Protein AF-A0A2V8G287-F1 (afdb_monomer_lite)

Foldseek 3Di:
DPPFFDDFLFLAALQCCCVVVVDDPCLQLVCLQPWQGSDGHDLVSVCVPLVPPPVVPPRSVSSVVCVVVVHDGPTDDADDDDPQWRGGSNVCVVVVPDPCVQQNPSNNGSGGHGPDPPDLVVVQVVCVVVVHDNDPVVTRD

Radius of gyration: 16.8 Å; chains: 1; bounding box: 39×26×46 Å

pLDDT: mean 93.54, std 7.14, range [40.41, 97.88]

Secondary structure (DSSP, 8-state):
---PPPPPSS---HHIIIIIT---HHHH-TTTTTSS---PPPHHHHHHHHTTSSTTSHHHHHHHHHHHTT-------SS---TTS---HHHHHHTT--HHHHH-SGGG-SS---S----HHHHHHHHHHTT----GGGT--

Structure (mmCIF, N/CA/C/O backbone):
data_AF-A0A2V8G287-F1
#
_entry.id   AF-A0A2V8G287-F1
#
loop_
_atom_site.group_PDB
_atom_site.id
_atom_site.type_symbol
_atom_site.label_atom_id
_atom_site.label_alt_id
_atom_site.label_comp_id
_atom_site.label_asym_id
_atom_site.label_entity_id
_atom_site.label_seq_id
_atom_site.pdbx_PDB_ins_code
_atom_site.Cartn_x
_atom_site.Cartn_y
_atom_site.Cartn_z
_atom_site.occupancy
_atom_site.B_iso_or_equiv
_atom_site.auth_seq_id
_atom_site.auth_comp_id
_atom_site.auth_asym_id
_atom_site.auth_atom_id
_atom_site.pdbx_PDB_model_num
ATOM 1 N N . MET A 1 1 ? 15.424 -15.704 12.425 1.00 40.41 1 MET A N 1
ATOM 2 C CA . MET A 1 1 ? 15.420 -15.452 10.968 1.00 40.41 1 MET A CA 1
ATOM 3 C C . MET A 1 1 ? 14.137 -14.698 10.671 1.00 40.41 1 MET A C 1
ATOM 5 O O . MET A 1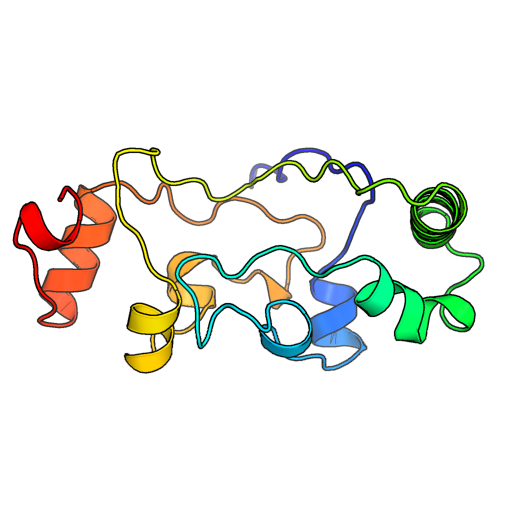 1 ? 13.082 -15.208 11.023 1.00 40.41 1 MET A O 1
ATOM 9 N N . ARG A 1 2 ? 14.206 -13.452 10.185 1.00 50.44 2 ARG A N 1
ATOM 10 C CA . ARG A 1 2 ? 12.993 -12.728 9.772 1.00 50.44 2 ARG A CA 1
ATOM 11 C C . ARG A 1 2 ? 12.416 -13.511 8.599 1.00 50.44 2 ARG A C 1
ATOM 13 O O . ARG A 1 2 ? 13.139 -13.711 7.630 1.00 50.44 2 ARG A O 1
ATOM 20 N N . ALA A 1 3 ? 11.203 -14.037 8.737 1.00 58.41 3 ALA A N 1
ATOM 21 C CA . ALA A 1 3 ? 10.573 -14.773 7.653 1.00 58.41 3 ALA A CA 1
ATOM 22 C C . ALA A 1 3 ? 10.463 -13.826 6.454 1.00 58.41 3 ALA A C 1
ATOM 24 O O . ALA A 1 3 ? 9.808 -12.787 6.543 1.00 58.41 3 ALA A O 1
ATOM 25 N N . GLU A 1 4 ? 11.172 -14.143 5.374 1.00 75.44 4 GLU A N 1
ATOM 26 C CA . GLU A 1 4 ? 10.976 -13.469 4.098 1.00 75.44 4 GLU A CA 1
ATOM 27 C C . GLU A 1 4 ? 9.503 -13.630 3.709 1.00 75.44 4 GLU A C 1
ATOM 29 O O . GLU A 1 4 ? 8.906 -14.688 3.920 1.00 75.44 4 GLU A O 1
ATOM 34 N N . GLY A 1 5 ? 8.896 -12.559 3.195 1.00 87.12 5 GLY A N 1
ATOM 35 C CA . GLY A 1 5 ? 7.512 -12.602 2.734 1.00 87.12 5 GLY A CA 1
ATOM 36 C C . GLY A 1 5 ? 7.279 -13.660 1.650 1.00 87.12 5 GLY A C 1
ATOM 37 O O . GLY A 1 5 ? 8.238 -14.211 1.100 1.00 87.12 5 GLY A O 1
ATOM 38 N N . PRO A 1 6 ? 6.015 -13.938 1.290 1.00 93.19 6 PRO A N 1
ATOM 39 C CA . PRO A 1 6 ? 5.720 -14.902 0.240 1.00 93.19 6 PRO A CA 1
ATOM 40 C C . PRO A 1 6 ? 6.387 -14.497 -1.080 1.00 93.19 6 PRO A C 1
ATOM 42 O O . PRO A 1 6 ? 6.471 -13.310 -1.414 1.00 93.19 6 PRO A O 1
ATOM 45 N N . GLN A 1 7 ? 6.841 -15.494 -1.844 1.00 94.75 7 GLN A N 1
ATOM 46 C CA . GLN A 1 7 ? 7.367 -15.278 -3.189 1.00 94.75 7 GLN A CA 1
ATOM 47 C C . GLN A 1 7 ? 6.296 -14.607 -4.056 1.00 94.75 7 GLN A C 1
ATOM 49 O O . GLN A 1 7 ? 5.157 -15.069 -4.125 1.00 94.75 7 GLN A O 1
ATOM 54 N N . GLN A 1 8 ? 6.679 -13.525 -4.729 1.00 96.19 8 GLN A N 1
ATOM 55 C CA . GLN A 1 8 ? 5.794 -12.770 -5.609 1.00 96.19 8 GLN A CA 1
ATOM 56 C C . GLN A 1 8 ? 6.028 -13.152 -7.079 1.00 96.19 8 GLN A C 1
ATOM 58 O O . GLN A 1 8 ? 7.115 -13.632 -7.423 1.00 96.19 8 GLN A O 1
ATOM 63 N N . PRO A 1 9 ? 5.049 -12.915 -7.976 1.00 96.50 9 PRO A N 1
ATOM 64 C CA . PRO A 1 9 ? 5.233 -13.136 -9.413 1.00 96.50 9 PR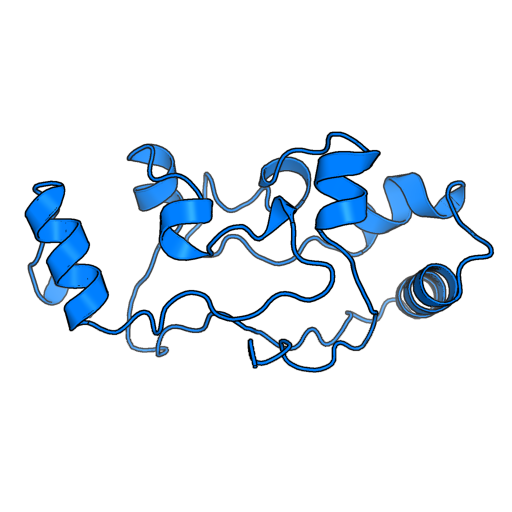O A CA 1
ATOM 65 C C . PRO A 1 9 ? 6.314 -12.244 -10.043 1.00 96.50 9 PRO A C 1
ATOM 67 O O . PRO A 1 9 ? 6.881 -12.592 -11.080 1.00 96.50 9 PRO A O 1
ATOM 70 N N . ILE A 1 10 ? 6.566 -11.083 -9.436 1.00 96.94 10 ILE A N 1
ATOM 71 C CA . ILE A 1 10 ? 7.622 -10.127 -9.773 1.00 96.94 10 ILE A CA 1
ATOM 7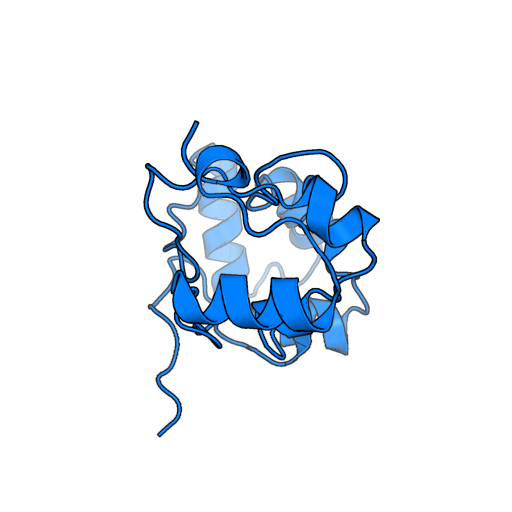2 C C . ILE A 1 10 ? 8.286 -9.735 -8.454 1.00 96.94 10 ILE A C 1
ATOM 74 O O . ILE A 1 10 ? 7.575 -9.404 -7.504 1.00 96.94 10 ILE A O 1
ATOM 78 N N . ASP A 1 11 ? 9.617 -9.759 -8.388 1.00 96.00 11 ASP A N 1
ATOM 79 C CA . ASP A 1 11 ? 10.361 -9.393 -7.178 1.00 96.00 11 ASP A CA 1
ATOM 80 C C . ASP A 1 11 ? 10.427 -7.857 -7.038 1.00 96.00 11 ASP A C 1
ATOM 82 O O . ASP A 1 11 ? 11.439 -7.209 -7.287 1.00 96.00 11 ASP A O 1
ATOM 86 N N . PHE A 1 12 ? 9.284 -7.252 -6.700 1.00 96.44 12 PHE A N 1
ATOM 87 C CA . PHE A 1 12 ? 9.147 -5.810 -6.502 1.00 96.44 12 PHE A CA 1
ATOM 88 C C . PHE A 1 12 ? 9.758 -5.361 -5.169 1.00 96.44 12 PHE A C 1
ATOM 90 O O . PHE A 1 12 ? 9.261 -5.728 -4.103 1.00 96.44 12 PHE A O 1
ATOM 97 N N . SER A 1 13 ? 10.769 -4.493 -5.240 1.00 96.19 13 SER A N 1
ATOM 98 C CA . SER A 1 13 ? 11.398 -3.872 -4.071 1.00 96.19 13 SER A CA 1
ATOM 99 C C . SER A 1 13 ? 10.748 -2.528 -3.734 1.00 96.19 13 SER A C 1
ATOM 101 O O . SER A 1 13 ? 10.824 -1.582 -4.521 1.00 96.19 13 SER A O 1
ATOM 103 N N . HIS A 1 14 ? 10.157 -2.411 -2.539 1.00 96.69 14 HIS A N 1
ATOM 104 C CA . HIS A 1 14 ? 9.710 -1.112 -2.017 1.00 96.69 14 HIS A CA 1
ATOM 105 C C . HIS A 1 14 ? 10.904 -0.229 -1.656 1.00 96.69 14 HIS A C 1
ATOM 107 O O . HIS A 1 14 ? 10.836 0.982 -1.832 1.00 96.69 14 HIS A O 1
ATOM 113 N N . ARG A 1 15 ? 12.017 -0.832 -1.224 1.00 95.69 15 ARG A N 1
ATOM 114 C CA . ARG A 1 15 ? 13.258 -0.118 -0.921 1.00 95.69 15 ARG A CA 1
ATOM 115 C C . ARG A 1 15 ? 13.808 0.637 -2.126 1.00 95.69 15 ARG A C 1
ATOM 117 O O . ARG A 1 15 ? 14.182 1.795 -1.976 1.00 95.69 15 ARG A O 1
ATOM 124 N N . ALA A 1 16 ? 13.832 0.025 -3.308 1.00 95.69 16 ALA A N 1
ATOM 125 C CA . ALA A 1 16 ? 14.269 0.707 -4.526 1.00 95.69 16 ALA A CA 1
ATOM 126 C C . ALA A 1 16 ? 13.389 1.936 -4.820 1.00 95.69 16 ALA A C 1
ATOM 128 O O . ALA A 1 16 ? 13.890 3.048 -4.933 1.00 95.69 16 ALA A O 1
ATOM 129 N N . HIS A 1 17 ? 12.069 1.757 -4.824 1.00 96.94 17 HIS A N 1
ATOM 130 C CA . HIS A 1 17 ? 11.140 2.818 -5.213 1.00 96.94 17 HIS A CA 1
ATOM 131 C C . HIS A 1 17 ? 10.987 3.923 -4.156 1.00 96.94 17 HIS A C 1
ATOM 133 O O . HIS A 1 17 ? 10.801 5.085 -4.498 1.00 96.94 17 HIS A O 1
ATOM 139 N N . TYR A 1 18 ? 11.066 3.592 -2.869 1.00 95.31 18 TYR A N 1
ATOM 140 C CA . TYR A 1 18 ? 10.933 4.586 -1.807 1.00 95.31 18 TYR A CA 1
ATOM 141 C C . TYR A 1 18 ? 12.269 5.263 -1.498 1.00 95.31 18 TYR A C 1
ATOM 143 O O . TYR A 1 18 ? 12.350 6.484 -1.478 1.00 95.31 18 TYR A O 1
ATOM 151 N N . VAL A 1 19 ? 13.332 4.489 -1.259 1.00 90.94 19 VAL A N 1
ATOM 152 C CA . VAL A 1 19 ? 14.618 5.039 -0.797 1.00 90.94 19 VAL A CA 1
ATOM 153 C C . VAL A 1 19 ? 15.451 5.573 -1.956 1.00 90.94 19 VAL A C 1
ATOM 155 O O . VAL A 1 19 ? 16.038 6.642 -1.822 1.00 90.94 19 VAL A O 1
ATOM 158 N N . ALA A 1 20 ? 15.538 4.842 -3.073 1.00 87.75 20 ALA A N 1
ATOM 159 C CA . ALA A 1 20 ? 16.373 5.271 -4.197 1.00 87.75 20 ALA A CA 1
ATOM 160 C C . ALA A 1 20 ? 15.653 6.296 -5.085 1.00 87.75 20 ALA A C 1
ATOM 162 O O . ALA A 1 20 ? 16.267 7.285 -5.478 1.00 87.75 20 ALA A O 1
ATOM 163 N N . ASP A 1 21 ? 14.356 6.094 -5.337 1.00 92.06 21 ASP A N 1
ATOM 164 C CA . ASP A 1 21 ? 13.580 6.954 -6.244 1.00 92.06 21 ASP A CA 1
ATOM 165 C C . ASP A 1 21 ? 12.751 8.037 -5.524 1.00 92.06 21 ASP A C 1
ATOM 167 O O . ASP A 1 21 ? 12.126 8.871 -6.181 1.00 92.06 21 ASP A O 1
ATOM 171 N N . ASN A 1 22 ? 12.756 8.056 -4.184 1.00 94.12 22 ASN A N 1
ATOM 172 C CA . ASN A 1 22 ? 12.049 9.038 -3.353 1.00 94.12 22 ASN A CA 1
ATOM 173 C C . ASN A 1 22 ? 10.537 9.129 -3.659 1.00 94.12 22 ASN A C 1
ATOM 175 O O . ASN A 1 22 ? 9.969 10.222 -3.740 1.00 94.12 22 ASN A O 1
ATOM 179 N N . LEU A 1 23 ? 9.885 7.979 -3.871 1.00 95.44 23 LEU A N 1
ATOM 180 C CA . LEU A 1 23 ? 8.442 7.898 -4.108 1.00 95.44 23 LEU A CA 1
ATOM 181 C C . LEU A 1 23 ? 7.671 7.643 -2.811 1.00 95.44 23 LEU A C 1
ATOM 183 O O . LEU A 1 23 ? 7.901 6.652 -2.120 1.00 95.44 23 LEU A O 1
ATOM 187 N N . ASP A 1 24 ? 6.674 8.485 -2.543 1.00 94.00 24 ASP A N 1
ATOM 188 C CA . ASP A 1 24 ? 5.781 8.321 -1.396 1.00 94.00 24 ASP A CA 1
ATOM 189 C C . ASP A 1 24 ? 4.847 7.107 -1.539 1.00 94.00 24 ASP A C 1
ATOM 191 O O . ASP A 1 24 ? 4.388 6.765 -2.634 1.00 94.00 24 ASP A O 1
ATOM 195 N N . CYS A 1 25 ? 4.447 6.515 -0.407 1.00 95.00 25 CYS A N 1
ATOM 196 C CA . CYS A 1 25 ? 3.536 5.362 -0.356 1.00 95.00 25 CYS A CA 1
ATOM 197 C C . CYS A 1 25 ? 2.237 5.586 -1.156 1.00 95.00 25 CYS A C 1
ATOM 199 O O . CYS A 1 25 ? 1.764 4.707 -1.883 1.00 95.00 25 CYS A O 1
ATOM 201 N N . GLU A 1 26 ? 1.657 6.783 -1.045 1.00 92.25 26 GLU A N 1
ATOM 202 C CA . GLU A 1 26 ? 0.384 7.144 -1.677 1.00 92.25 26 GLU A CA 1
ATOM 203 C C . GLU A 1 26 ? 0.492 7.384 -3.190 1.00 92.25 26 GLU A C 1
ATOM 205 O O . GLU A 1 26 ? -0.532 7.418 -3.877 1.00 92.25 26 GLU A O 1
ATOM 210 N N . TYR A 1 27 ? 1.706 7.504 -3.740 1.00 94.44 27 TYR A N 1
ATOM 211 C CA . TYR A 1 27 ? 1.897 7.621 -5.185 1.00 94.44 27 TYR A CA 1
ATOM 212 C C . TYR A 1 27 ? 1.384 6.372 -5.915 1.00 94.44 27 TYR A C 1
ATOM 214 O O . TYR A 1 27 ? 0.680 6.465 -6.930 1.00 94.44 27 TYR A O 1
ATOM 222 N N . CYS A 1 28 ? 1.698 5.198 -5.365 1.00 95.44 28 CYS A N 1
ATOM 223 C CA . CYS A 1 28 ? 1.227 3.908 -5.858 1.00 95.44 28 CYS A CA 1
ATOM 224 C C . CYS A 1 28 ? -0.100 3.510 -5.200 1.00 95.44 28 CYS A C 1
ATOM 226 O O . CYS A 1 28 ? -1.063 3.182 -5.895 1.00 95.44 28 CYS A O 1
ATOM 228 N N . HIS A 1 29 ? -0.199 3.617 -3.873 1.00 95.56 29 HIS A N 1
ATOM 229 C CA . HIS A 1 29 ? -1.381 3.218 -3.099 1.00 95.56 29 HIS A CA 1
ATOM 230 C C . HIS A 1 29 ? -2.404 4.353 -2.956 1.00 95.56 29 HIS A C 1
ATOM 232 O O . HIS A 1 29 ? -2.942 4.623 -1.884 1.00 95.56 29 HIS A O 1
ATOM 238 N N . SER A 1 30 ? -2.705 5.022 -4.070 1.00 92.62 30 SER A N 1
ATOM 239 C CA . SER A 1 30 ? -3.486 6.271 -4.109 1.00 92.62 30 SER A CA 1
ATOM 240 C C . SER A 1 30 ? -4.913 6.183 -3.556 1.00 92.62 30 SER A C 1
ATOM 242 O O . SER A 1 30 ? -5.548 7.209 -3.297 1.00 92.62 30 SER A O 1
ATOM 244 N N . THR A 1 31 ? -5.456 4.973 -3.394 1.00 94.19 31 THR A N 1
ATOM 245 C CA . THR A 1 31 ? -6.802 4.780 -2.842 1.00 94.19 31 THR A CA 1
ATOM 246 C C . THR A 1 31 ? -6.831 4.696 -1.320 1.00 94.19 31 THR A C 1
ATOM 248 O O . THR A 1 31 ? -7.895 4.910 -0.744 1.00 94.19 31 THR A O 1
ATOM 251 N N . ALA A 1 32 ? -5.676 4.534 -0.660 1.00 94.94 32 ALA A N 1
ATOM 252 C CA . ALA A 1 32 ? -5.574 4.449 0.799 1.00 94.94 32 ALA A CA 1
ATOM 253 C C . ALA A 1 32 ? -6.254 5.626 1.517 1.00 94.94 32 ALA A C 1
ATOM 255 O O . ALA A 1 32 ? -6.909 5.445 2.537 1.00 94.94 32 ALA A O 1
ATOM 256 N N . ARG A 1 33 ? -6.169 6.829 0.942 1.00 92.94 33 ARG A N 1
ATOM 257 C CA . ARG A 1 33 ? -6.731 8.058 1.517 1.00 92.94 33 ARG A CA 1
ATOM 258 C C . ARG A 1 33 ? -8.233 8.272 1.310 1.00 92.94 33 ARG A C 1
ATOM 260 O O . ARG A 1 33 ? -8.745 9.282 1.773 1.00 92.94 33 ARG A O 1
ATOM 267 N N . ARG A 1 34 ? -8.919 7.424 0.534 1.00 93.56 34 ARG A N 1
ATOM 268 C CA . ARG A 1 34 ? -10.301 7.691 0.069 1.00 93.56 34 ARG A CA 1
ATOM 269 C C . ARG A 1 34 ? -11.196 6.459 -0.076 1.00 93.56 34 ARG A C 1
ATOM 271 O O . ARG A 1 34 ? -12.300 6.575 -0.594 1.00 93.56 34 ARG A O 1
ATOM 278 N N . ALA A 1 35 ? -10.681 5.276 0.238 1.00 94.25 35 ALA A N 1
ATOM 279 C CA . ALA A 1 35 ? -11.405 4.027 0.081 1.00 94.25 35 ALA A CA 1
ATOM 280 C C . ALA A 1 35 ? -11.087 3.059 1.222 1.00 94.25 35 ALA A C 1
ATOM 282 O O . ALA A 1 35 ? -10.105 3.209 1.956 1.00 94.25 35 ALA A O 1
ATOM 283 N N . ALA A 1 36 ? -11.918 2.024 1.347 1.00 92.31 36 ALA A N 1
ATOM 284 C CA . ALA A 1 36 ? -11.706 0.982 2.340 1.00 92.31 36 ALA A CA 1
ATOM 285 C C . ALA A 1 36 ? -10.418 0.182 2.079 1.00 92.31 36 ALA A C 1
ATOM 287 O O . ALA A 1 36 ? -9.677 -0.141 3.007 1.00 92.31 36 ALA A O 1
ATOM 288 N N . LEU A 1 37 ? -10.110 -0.078 0.811 1.00 91.31 37 LEU A N 1
ATOM 289 C CA . LEU A 1 37 ? -8.907 -0.779 0.376 1.00 91.31 37 LEU A CA 1
ATOM 290 C C . LEU A 1 37 ? -7.889 0.232 -0.160 1.00 91.31 37 LEU A C 1
ATOM 292 O O . LEU A 1 37 ? -8.245 1.061 -0.990 1.00 91.31 37 LEU A O 1
ATOM 296 N N . ALA A 1 38 ? -6.623 0.129 0.258 1.00 91.94 38 ALA A N 1
ATOM 297 C CA . ALA A 1 38 ? -5.521 0.879 -0.352 1.00 91.94 38 ALA A CA 1
ATOM 298 C C . ALA A 1 38 ? -5.203 0.411 -1.781 1.00 91.94 38 ALA A C 1
ATOM 300 O O . ALA A 1 38 ? -4.729 1.206 -2.600 1.00 91.94 38 ALA A O 1
ATOM 301 N N . GLY A 1 39 ? -5.506 -0.861 -2.067 1.00 89.31 39 GLY A N 1
ATOM 302 C CA . GLY A 1 39 ? -5.324 -1.497 -3.366 1.00 89.31 39 GLY A CA 1
ATOM 303 C C . GLY A 1 39 ? -3.857 -1.684 -3.752 1.00 89.31 39 GLY A C 1
ATOM 304 O O . GLY A 1 39 ? -2.945 -1.122 -3.149 1.00 89.31 39 GLY A O 1
ATOM 305 N N . VAL A 1 40 ? -3.635 -2.483 -4.790 1.00 93.12 40 VAL A N 1
ATOM 306 C CA . VAL A 1 40 ? -2.355 -2.539 -5.505 1.00 93.12 40 VAL A CA 1
ATOM 307 C C . VAL A 1 40 ? -2.498 -1.661 -6.752 1.00 93.12 40 VAL A C 1
ATOM 309 O O . VAL A 1 40 ? -3.575 -1.675 -7.357 1.00 93.12 40 VAL A O 1
ATOM 312 N N . PRO A 1 41 ? -1.480 -0.865 -7.133 1.00 93.75 41 PRO A N 1
ATOM 313 C CA . PRO A 1 41 ? -1.565 -0.021 -8.318 1.00 93.75 41 PRO A CA 1
ATOM 314 C C . PRO A 1 41 ? -1.875 -0.828 -9.583 1.00 93.75 41 PRO A C 1
ATOM 316 O O . PRO A 1 41 ? -1.432 -1.965 -9.752 1.00 93.75 41 PRO A O 1
ATOM 319 N N . ALA A 1 42 ? -2.608 -0.198 -10.497 1.00 94.00 42 ALA A N 1
ATOM 320 C CA . ALA A 1 42 ? -2.814 -0.728 -11.837 1.00 94.00 42 ALA A CA 1
ATOM 321 C C . ALA A 1 42 ? -1.491 -0.746 -12.627 1.00 94.00 42 ALA A C 1
ATOM 323 O O . ALA A 1 42 ? -0.578 0.038 -12.342 1.00 94.00 42 ALA A O 1
ATOM 324 N N . LEU A 1 43 ? -1.394 -1.615 -13.638 1.00 95.44 43 LEU A N 1
ATOM 325 C CA . LEU A 1 43 ? -0.168 -1.795 -14.427 1.00 95.44 43 LEU A CA 1
ATOM 326 C C . LEU A 1 43 ? 0.304 -0.500 -15.100 1.00 95.44 43 LEU A C 1
ATOM 328 O O . LEU A 1 43 ? 1.504 -0.288 -15.260 1.00 95.44 43 LEU A O 1
ATOM 332 N N . GLU A 1 44 ? -0.625 0.389 -15.444 1.00 95.69 44 GLU A N 1
ATOM 333 C CA . GLU A 1 44 ? -0.367 1.712 -16.008 1.00 95.69 44 GLU A CA 1
ATOM 334 C C . GLU A 1 44 ? 0.571 2.534 -15.120 1.00 95.69 44 GLU A C 1
ATOM 336 O O . GLU A 1 44 ? 1.401 3.278 -15.636 1.00 95.69 44 GLU A O 1
ATOM 341 N N . ARG A 1 45 ? 0.466 2.398 -13.789 1.00 96.00 45 ARG A N 1
ATOM 342 C CA . ARG A 1 45 ? 1.334 3.107 -12.840 1.00 96.00 45 ARG A CA 1
ATOM 343 C C . ARG A 1 45 ? 2.782 2.662 -12.990 1.00 96.00 45 ARG A C 1
ATOM 345 O O . ARG A 1 45 ? 3.664 3.507 -13.062 1.00 96.00 45 ARG A O 1
ATOM 352 N N . CYS A 1 46 ? 3.008 1.355 -13.098 1.00 96.62 46 CYS A N 1
ATOM 353 C CA . CYS A 1 46 ? 4.336 0.783 -13.296 1.00 96.62 46 CYS A CA 1
ATOM 354 C C . CYS A 1 46 ? 4.888 1.162 -14.680 1.00 96.62 46 CYS A C 1
ATOM 356 O O . CYS A 1 46 ? 6.028 1.608 -14.814 1.00 96.62 46 CYS A O 1
ATOM 358 N N . MET A 1 47 ? 4.052 1.047 -15.714 1.00 97.06 47 MET A N 1
ATOM 359 C CA . MET A 1 47 ? 4.429 1.355 -17.094 1.00 97.06 47 MET A CA 1
ATOM 360 C C . MET A 1 47 ? 4.573 2.854 -17.372 1.00 97.06 47 MET A C 1
ATOM 362 O O . MET A 1 47 ? 5.110 3.216 -18.414 1.00 97.06 47 MET A O 1
ATOM 366 N N . GLY A 1 48 ? 4.152 3.732 -16.459 1.00 95.94 48 GLY A N 1
ATOM 367 C CA . GLY A 1 48 ? 4.414 5.168 -16.552 1.00 95.94 48 GLY A CA 1
ATOM 368 C C . GLY A 1 48 ? 5.912 5.485 -16.625 1.00 95.94 48 GLY A C 1
ATOM 369 O O . GLY A 1 48 ? 6.312 6.337 -17.414 1.00 95.94 48 GLY A O 1
ATOM 370 N N . CYS A 1 49 ? 6.736 4.740 -15.881 1.00 96.50 49 CYS A N 1
ATOM 371 C CA . CYS A 1 49 ? 8.193 4.903 -15.862 1.00 96.50 49 CYS A CA 1
ATOM 372 C C . CYS A 1 49 ? 8.917 3.762 -16.593 1.00 96.50 49 CYS A C 1
ATOM 374 O O . CYS A 1 49 ? 9.823 4.005 -17.391 1.00 96.50 49 CYS A O 1
ATOM 376 N N . HIS A 1 50 ? 8.498 2.509 -16.384 1.00 97.31 50 HIS A N 1
ATOM 377 C CA . HIS A 1 50 ? 9.215 1.325 -16.885 1.00 97.31 50 HIS A CA 1
ATOM 378 C C . HIS A 1 50 ? 9.116 1.080 -18.396 1.00 97.31 50 HIS A C 1
ATOM 380 O O . HIS A 1 50 ? 9.703 0.133 -18.914 1.00 97.31 50 HIS A O 1
ATOM 386 N N . ARG A 1 51 ? 8.445 1.970 -19.134 1.00 95.12 51 ARG A N 1
ATOM 387 C CA . ARG A 1 51 ? 8.615 2.072 -20.592 1.00 95.12 51 ARG A CA 1
ATOM 388 C C . ARG A 1 51 ? 10.012 2.546 -20.989 1.00 95.12 51 ARG A C 1
ATOM 390 O O . ARG A 1 51 ? 10.453 2.252 -22.093 1.00 95.12 51 ARG A O 1
ATOM 397 N N . PHE A 1 52 ? 10.689 3.272 -20.100 1.00 95.38 52 PHE A N 1
ATOM 398 C CA . PHE A 1 52 ? 11.979 3.907 -20.372 1.00 95.38 52 PHE A CA 1
ATOM 399 C C . PHE A 1 52 ? 13.029 3.604 -19.294 1.00 95.38 52 PHE A C 1
ATOM 401 O O . PHE A 1 52 ? 14.222 3.625 -19.581 1.00 95.38 52 PHE A O 1
ATOM 408 N N . VAL A 1 53 ? 12.604 3.293 -18.065 1.00 95.25 53 VAL A N 1
ATOM 409 C CA . VAL A 1 53 ? 13.490 3.062 -16.914 1.00 95.25 53 VAL A CA 1
ATOM 410 C C . VAL A 1 53 ? 13.680 1.571 -16.648 1.00 95.25 53 VAL A C 1
ATOM 412 O O . VAL A 1 53 ? 12.708 0.818 -16.569 1.00 95.25 53 VAL A O 1
ATOM 415 N N . ALA A 1 54 ? 14.937 1.161 -16.447 1.00 94.38 54 ALA A N 1
ATOM 416 C CA . ALA A 1 54 ? 15.323 -0.204 -16.076 1.00 94.38 54 ALA A CA 1
ATOM 417 C C . ALA A 1 54 ? 14.746 -1.292 -17.007 1.00 94.38 54 ALA A C 1
ATOM 419 O O . ALA A 1 54 ? 14.485 -2.413 -16.580 1.00 94.38 54 ALA A O 1
ATOM 420 N N . THR A 1 55 ? 14.561 -0.981 -18.292 1.00 94.00 55 THR A N 1
ATOM 421 C CA . THR A 1 55 ? 13.895 -1.856 -19.275 1.00 94.00 55 THR A CA 1
ATOM 422 C C . THR A 1 55 ? 14.602 -3.197 -19.488 1.00 94.00 55 THR A C 1
ATOM 424 O O . THR A 1 55 ? 13.954 -4.190 -19.811 1.00 94.00 55 THR A O 1
ATOM 427 N N . ALA A 1 56 ? 15.917 -3.248 -19.261 1.00 94.50 56 ALA A N 1
ATOM 428 C CA . ALA A 1 56 ? 16.715 -4.471 -19.319 1.00 94.50 56 ALA A CA 1
ATOM 429 C C . ALA A 1 56 ? 16.620 -5.339 -18.047 1.00 94.50 56 ALA A C 1
ATOM 431 O O . ALA A 1 56 ? 17.115 -6.466 -18.040 1.00 94.50 56 ALA A O 1
ATOM 432 N N . HIS A 1 57 ? 16.010 -4.844 -16.963 1.00 96.81 57 HIS A N 1
ATOM 433 C CA . HIS A 1 57 ? 15.917 -5.589 -15.710 1.00 96.81 57 HIS A CA 1
ATOM 434 C C . HIS A 1 57 ? 14.960 -6.790 -15.860 1.00 96.81 57 HIS A C 1
ATOM 436 O O . HIS A 1 57 ? 13.842 -6.615 -16.356 1.00 96.81 57 HIS A O 1
ATOM 442 N N . PRO A 1 58 ? 15.323 -8.004 -15.399 1.00 97.12 58 PRO A N 1
ATOM 443 C CA . PRO A 1 58 ? 14.498 -9.203 -15.578 1.00 97.12 58 PRO A CA 1
ATOM 444 C C . PRO A 1 58 ? 13.067 -9.075 -15.038 1.00 97.12 58 PRO A C 1
ATOM 446 O O . PRO A 1 58 ? 12.117 -9.543 -15.671 1.00 97.12 58 PRO A O 1
ATOM 449 N N . ASP A 1 59 ? 12.890 -8.415 -13.891 1.00 97.38 59 ASP A N 1
ATOM 450 C CA . ASP A 1 59 ? 11.565 -8.172 -13.306 1.00 97.38 59 ASP A CA 1
ATOM 451 C C . ASP A 1 59 ? 10.747 -7.129 -14.071 1.00 97.38 59 ASP A C 1
ATOM 453 O O . ASP A 1 59 ? 9.530 -7.273 -14.192 1.00 97.38 59 ASP A O 1
ATOM 457 N N . VAL A 1 60 ? 11.402 -6.143 -14.689 1.00 97.69 60 VAL A N 1
ATOM 458 C CA . VAL A 1 60 ? 10.727 -5.205 -15.595 1.00 97.69 60 VAL A CA 1
ATOM 459 C C . VAL A 1 60 ? 10.312 -5.930 -16.872 1.00 97.69 60 VAL A C 1
ATOM 461 O O . VAL A 1 60 ? 9.191 -5.760 -17.336 1.00 97.69 60 VAL A O 1
ATOM 464 N N . ALA A 1 61 ? 11.128 -6.855 -17.383 1.00 97.00 61 ALA A N 1
ATOM 465 C CA . ALA A 1 61 ? 10.716 -7.712 -18.490 1.00 97.00 61 ALA A CA 1
ATOM 466 C C . ALA A 1 61 ? 9.502 -8.595 -18.125 1.00 97.00 61 ALA A C 1
ATOM 468 O O . ALA A 1 61 ? 8.630 -8.813 -18.969 1.00 97.00 61 ALA A O 1
ATOM 469 N N . LYS A 1 62 ? 9.397 -9.092 -16.878 1.00 97.25 62 LYS A N 1
ATOM 470 C CA . LYS A 1 62 ? 8.177 -9.773 -16.390 1.00 97.25 62 LYS A CA 1
ATOM 471 C C . LYS A 1 62 ? 6.981 -8.818 -16.418 1.00 97.25 62 LYS A C 1
ATOM 473 O O . LYS A 1 62 ? 5.943 -9.205 -16.953 1.00 97.25 62 LYS A O 1
ATOM 478 N N . LEU A 1 63 ? 7.129 -7.600 -15.892 1.00 97.56 63 LEU A N 1
ATOM 479 C CA . LEU A 1 63 ? 6.097 -6.556 -15.895 1.00 97.56 63 LEU A CA 1
ATOM 480 C C . LEU A 1 63 ? 5.603 -6.251 -17.315 1.00 97.56 63 LEU A C 1
ATOM 482 O O . LEU A 1 63 ? 4.398 -6.308 -17.558 1.00 97.56 63 LEU A O 1
ATOM 486 N N . THR A 1 64 ? 6.511 -6.007 -18.262 1.00 97.00 64 THR A N 1
ATOM 487 C CA . THR A 1 64 ? 6.166 -5.733 -19.665 1.00 97.00 64 THR A CA 1
ATOM 488 C C . THR A 1 64 ? 5.363 -6.883 -20.265 1.00 97.00 64 THR A C 1
ATOM 490 O O . THR A 1 64 ? 4.332 -6.655 -20.886 1.00 97.00 64 THR A O 1
ATOM 493 N N . ARG A 1 65 ? 5.720 -8.141 -19.966 1.00 97.00 65 ARG A N 1
ATOM 494 C CA . ARG A 1 65 ? 4.909 -9.289 -20.400 1.00 97.00 65 ARG A CA 1
ATOM 495 C C . ARG A 1 65 ? 3.492 -9.286 -19.825 1.00 97.00 65 ARG A C 1
ATOM 497 O O . ARG A 1 65 ? 2.608 -9.837 -20.475 1.00 97.00 65 ARG A O 1
ATOM 504 N N . TYR A 1 66 ? 3.258 -8.799 -18.600 1.00 97.75 66 TYR A N 1
ATOM 505 C CA . TYR A 1 66 ? 1.898 -8.665 -18.037 1.00 97.75 66 TYR A CA 1
ATOM 506 C C . TYR A 1 66 ? 1.124 -7.541 -18.731 1.00 97.75 66 TYR A C 1
ATOM 508 O O . TYR A 1 66 ? -0.050 -7.716 -19.063 1.00 97.75 66 TYR A O 1
ATOM 516 N N . TRP A 1 67 ? 1.806 -6.429 -19.003 1.00 97.19 67 TRP A N 1
ATOM 517 C CA . TRP A 1 67 ? 1.265 -5.292 -19.737 1.00 97.19 67 TRP A CA 1
ATOM 518 C C . TRP A 1 67 ? 0.826 -5.665 -21.158 1.00 97.19 67 TRP A C 1
ATOM 520 O O . TRP A 1 67 ? -0.332 -5.449 -21.514 1.00 97.19 67 TRP A O 1
ATOM 530 N N . ASP A 1 68 ? 1.704 -6.297 -21.940 1.00 96.81 68 ASP A N 1
ATOM 531 C CA . ASP A 1 68 ? 1.453 -6.619 -23.352 1.00 96.81 68 ASP A CA 1
ATOM 532 C C . ASP A 1 68 ? 0.259 -7.560 -23.527 1.00 96.81 68 ASP A C 1
ATOM 534 O O . ASP A 1 68 ? -0.569 -7.388 -24.422 1.00 96.81 68 ASP A O 1
ATOM 538 N N . ARG A 1 69 ? 0.123 -8.533 -22.619 1.00 96.94 69 ARG A N 1
ATOM 539 C CA . ARG A 1 69 ? -0.998 -9.481 -22.621 1.00 96.94 69 ARG A CA 1
ATOM 540 C C . ARG A 1 69 ? -2.266 -8.945 -21.953 1.00 96.94 69 ARG A C 1
ATOM 542 O O . ARG A 1 69 ? -3.247 -9.678 -21.869 1.00 96.94 69 ARG A O 1
ATOM 549 N N . ARG A 1 70 ? -2.240 -7.709 -21.440 1.00 96.12 70 ARG A N 1
ATOM 550 C CA . ARG A 1 70 ? -3.341 -7.073 -20.693 1.00 96.12 70 ARG A CA 1
ATOM 551 C C . ARG A 1 70 ? -3.870 -7.943 -19.547 1.00 96.12 70 ARG A C 1
ATOM 553 O O . ARG A 1 70 ? -5.071 -7.965 -19.286 1.00 96.12 70 ARG A O 1
ATOM 560 N N . ALA A 1 71 ? -2.984 -8.676 -18.873 1.00 95.19 71 ALA A N 1
ATOM 561 C CA . ALA A 1 71 ? -3.365 -9.534 -17.754 1.00 95.19 71 ALA A CA 1
ATOM 562 C C . ALA A 1 71 ? -2.888 -8.933 -16.431 1.00 95.19 71 ALA A C 1
ATOM 564 O O . ALA A 1 71 ? -1.752 -8.459 -16.360 1.00 95.19 71 ALA A O 1
ATOM 565 N N . PRO A 1 72 ? -3.700 -9.006 -15.365 1.00 94.69 72 PRO A N 1
ATOM 566 C CA . PRO A 1 72 ? -3.282 -8.547 -14.050 1.00 94.69 72 PRO A CA 1
ATOM 567 C C . PRO A 1 72 ? -2.113 -9.388 -13.526 1.00 94.69 72 PRO A C 1
ATOM 569 O O . PRO A 1 72 ? -1.982 -10.574 -13.842 1.00 94.69 72 PRO A O 1
ATOM 572 N N . ILE A 1 73 ? -1.281 -8.779 -12.682 1.00 96.88 73 ILE A N 1
ATOM 573 C CA . ILE A 1 73 ? -0.285 -9.521 -11.908 1.00 96.88 73 ILE A CA 1
ATOM 574 C C . ILE A 1 73 ? -1.013 -10.201 -10.740 1.00 96.88 73 ILE A C 1
ATOM 576 O O . ILE A 1 73 ? -1.671 -9.504 -9.962 1.00 96.88 73 ILE A O 1
ATOM 580 N N . PRO A 1 74 ? -0.915 -11.534 -10.589 1.00 96.19 74 PRO A N 1
ATOM 581 C CA . PRO A 1 74 ? -1.554 -12.266 -9.503 1.00 96.19 74 PRO A CA 1
ATOM 582 C C . PRO A 1 74 ? -0.737 -12.116 -8.212 1.00 96.19 74 PRO A C 1
ATOM 584 O O . PRO A 1 74 ? -0.091 -13.056 -7.758 1.00 96.19 74 PRO A O 1
ATOM 587 N N . TRP A 1 75 ? -0.709 -10.904 -7.657 1.00 96.12 75 TRP A N 1
ATOM 588 C CA . TRP A 1 75 ? 0.011 -10.603 -6.422 1.00 96.12 75 TRP A CA 1
ATOM 589 C C . TRP A 1 75 ? -0.467 -11.479 -5.265 1.00 96.12 75 TRP A C 1
ATOM 591 O O . TRP A 1 75 ? -1.669 -11.660 -5.061 1.00 96.12 75 TRP A O 1
ATOM 601 N N . VAL A 1 76 ? 0.481 -11.973 -4.470 1.00 95.25 76 VAL A N 1
ATOM 602 C CA . VAL A 1 76 ? 0.182 -12.702 -3.238 1.00 95.25 76 VAL A CA 1
ATOM 603 C C . VAL A 1 76 ? 0.020 -11.680 -2.119 1.00 95.25 76 VAL A C 1
ATOM 605 O O . VAL A 1 76 ? 0.967 -10.975 -1.766 1.00 95.25 76 VAL A O 1
ATOM 608 N N . GLN A 1 77 ? -1.190 -11.575 -1.572 1.00 91.88 77 GLN A N 1
ATOM 609 C CA . GLN A 1 77 ? -1.476 -10.654 -0.475 1.00 91.88 77 GLN A CA 1
ATOM 610 C C . GLN A 1 77 ? -0.741 -11.076 0.803 1.00 91.88 77 GLN A C 1
ATOM 612 O O . GLN A 1 77 ? -0.742 -12.249 1.167 1.00 91.88 77 GLN A O 1
ATOM 617 N N . VAL A 1 78 ? -0.129 -10.102 1.481 1.00 93.12 78 VAL A N 1
ATOM 618 C CA . VAL A 1 78 ? 0.654 -10.324 2.710 1.00 93.12 78 VAL A CA 1
ATOM 619 C C . VAL A 1 78 ? -0.150 -9.963 3.956 1.00 93.12 78 VAL A C 1
ATOM 621 O O . VAL A 1 78 ? -0.223 -10.746 4.897 1.00 93.12 78 VAL A O 1
ATOM 624 N N . SER A 1 79 ? -0.776 -8.786 3.960 1.00 90.50 79 SER A N 1
ATOM 625 C CA . SER A 1 79 ? -1.651 -8.335 5.043 1.00 90.50 79 SER A CA 1
ATOM 626 C C . SER A 1 79 ? -3.101 -8.581 4.652 1.00 90.50 79 SER A C 1
ATOM 628 O O . SER A 1 79 ? -3.600 -7.975 3.703 1.00 90.50 79 SER A O 1
ATOM 630 N N . VAL A 1 80 ? -3.771 -9.469 5.381 1.00 86.94 80 VAL A N 1
ATOM 631 C CA . VAL A 1 80 ? -5.163 -9.842 5.122 1.00 86.94 80 VAL A CA 1
ATOM 632 C C . VAL A 1 80 ? -5.922 -9.820 6.439 1.00 86.94 80 VAL A C 1
ATOM 634 O O . VAL A 1 80 ? -5.505 -10.453 7.403 1.00 86.94 80 VAL A O 1
ATOM 637 N N . VAL A 1 81 ? -7.041 -9.101 6.471 1.00 91.19 81 VAL A N 1
ATOM 638 C CA . VAL A 1 81 ? -8.026 -9.218 7.550 1.00 91.19 81 VAL A CA 1
ATOM 639 C C . VAL A 1 81 ? -9.139 -10.171 7.105 1.00 91.19 81 VAL A C 1
ATOM 641 O O . VAL A 1 81 ? -9.424 -10.250 5.904 1.00 91.19 81 VAL A O 1
ATOM 644 N N . PRO A 1 82 ? -9.774 -10.918 8.024 1.00 91.75 82 PRO A N 1
ATOM 645 C CA . PRO A 1 82 ? -10.886 -11.790 7.669 1.00 91.75 82 PRO A CA 1
ATOM 646 C C . PRO A 1 82 ? -12.017 -11.026 6.973 1.00 91.75 82 PRO A C 1
ATOM 648 O O . PRO A 1 82 ? -12.311 -9.884 7.310 1.00 91.75 82 PRO A O 1
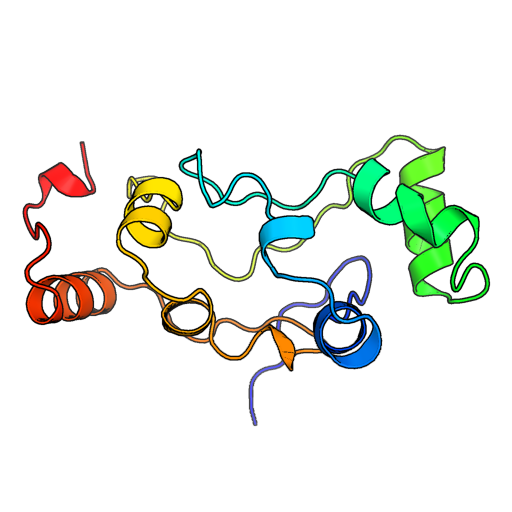ATOM 651 N N . ARG A 1 83 ? -12.705 -11.673 6.026 1.00 89.06 83 ARG A N 1
ATOM 652 C CA . ARG A 1 83 ? -13.747 -11.027 5.201 1.00 89.06 83 ARG A CA 1
ATOM 653 C C . ARG A 1 83 ? -14.969 -10.527 5.977 1.00 89.06 83 ARG A C 1
ATOM 655 O O . ARG A 1 83 ? -15.710 -9.717 5.440 1.00 89.06 83 ARG A O 1
ATOM 662 N N . PHE A 1 84 ? -15.184 -11.018 7.196 1.00 91.25 84 PHE A N 1
ATOM 663 C CA . PHE A 1 84 ? -16.242 -10.559 8.107 1.00 91.25 84 PHE A CA 1
ATOM 664 C C . PHE A 1 84 ? -15.815 -9.343 8.956 1.00 91.25 84 PHE A C 1
ATOM 666 O O . PHE A 1 84 ? -16.516 -8.962 9.891 1.00 91.25 84 PHE A O 1
ATOM 673 N N . VAL A 1 85 ? -14.633 -8.775 8.684 1.00 94.88 85 VAL A N 1
ATOM 674 C CA . VAL A 1 85 ? -14.123 -7.552 9.308 1.00 94.88 85 VAL A CA 1
ATOM 675 C C . VAL A 1 85 ? -14.172 -6.415 8.290 1.00 94.88 85 VAL A C 1
ATOM 677 O O . VAL A 1 85 ? -13.513 -6.451 7.250 1.00 94.88 85 VAL A O 1
ATOM 680 N N . HIS A 1 86 ? -14.909 -5.365 8.626 1.00 93.19 86 HIS A N 1
ATOM 681 C CA . HIS A 1 86 ? -15.033 -4.138 7.852 1.00 93.19 86 HIS A CA 1
ATOM 682 C C . HIS A 1 86 ? -13.906 -3.175 8.227 1.00 93.19 86 HIS A C 1
ATOM 684 O O . HIS A 1 86 ? -14.039 -2.325 9.104 1.00 93.19 86 HIS A O 1
ATOM 690 N N . PHE A 1 87 ? -12.766 -3.317 7.553 1.00 94.69 87 PHE A N 1
ATOM 691 C CA . PHE A 1 87 ? -11.624 -2.414 7.696 1.00 94.69 87 PHE A CA 1
ATOM 692 C C . PHE A 1 87 ? -11.628 -1.336 6.606 1.00 94.69 87 PHE A C 1
ATOM 694 O O . PHE A 1 87 ? -11.860 -1.640 5.435 1.00 94.69 87 PHE A O 1
ATOM 701 N N . THR A 1 88 ? -11.319 -0.082 6.967 1.00 94.81 88 THR A N 1
ATOM 702 C CA . THR A 1 88 ? -11.211 1.016 5.990 1.00 94.81 88 THR A CA 1
ATOM 703 C C . THR A 1 88 ? -9.886 1.768 6.118 1.00 94.81 88 THR A C 1
ATOM 705 O O . THR A 1 88 ? -9.584 2.303 7.182 1.00 94.81 88 THR A O 1
ATOM 708 N N . HIS A 1 89 ? -9.089 1.848 5.048 1.00 96.50 89 HIS A N 1
ATOM 709 C CA . HIS A 1 89 ? -7.848 2.637 5.059 1.00 96.50 89 HIS A CA 1
ATOM 710 C C . HIS A 1 89 ? -8.136 4.132 5.231 1.00 96.50 89 HIS A C 1
ATOM 712 O O . HIS A 1 89 ? -7.471 4.784 6.031 1.00 96.50 89 HIS A O 1
ATOM 718 N N . GLU A 1 90 ? -9.167 4.655 4.558 1.00 96.31 90 GLU A N 1
ATOM 719 C CA . GLU A 1 90 ? -9.521 6.078 4.602 1.00 96.31 90 GLU A CA 1
ATOM 720 C C . GLU A 1 90 ? -9.671 6.610 6.034 1.00 96.31 90 GLU A C 1
ATOM 722 O O . GLU A 1 90 ? -9.141 7.674 6.355 1.00 96.31 90 GLU A O 1
ATOM 727 N N . ALA A 1 91 ? -10.372 5.883 6.913 1.00 95.75 91 ALA A N 1
ATOM 728 C CA . ALA A 1 91 ? -10.558 6.309 8.298 1.00 95.75 91 ALA A CA 1
ATOM 729 C C . ALA A 1 91 ? -9.225 6.413 9.056 1.00 95.75 91 ALA A C 1
ATOM 731 O O . ALA A 1 91 ? -8.992 7.400 9.754 1.00 95.75 91 ALA A O 1
ATOM 732 N N . HIS A 1 92 ? -8.335 5.434 8.877 1.00 96.56 92 HIS A N 1
ATOM 733 C CA . HIS A 1 92 ? -7.050 5.373 9.575 1.00 96.56 92 HIS A CA 1
ATOM 734 C C . HIS A 1 92 ? -6.058 6.412 9.041 1.00 96.56 92 HIS A C 1
ATOM 736 O O . HIS A 1 92 ? -5.411 7.107 9.825 1.00 96.56 92 HIS A O 1
ATOM 742 N N . VAL A 1 93 ? -5.997 6.592 7.718 1.00 95.94 93 VAL A N 1
ATOM 743 C CA . VAL A 1 93 ? -5.164 7.624 7.083 1.00 95.94 93 VAL A CA 1
ATOM 744 C C . VAL A 1 93 ? -5.641 9.021 7.491 1.00 95.94 93 VAL A C 1
ATOM 746 O O . VAL A 1 93 ? -4.832 9.861 7.882 1.00 95.94 93 VAL A O 1
ATOM 749 N N . ARG A 1 94 ? -6.959 9.271 7.514 1.00 95.44 94 ARG A N 1
ATOM 750 C CA . ARG A 1 94 ? -7.537 10.543 7.992 1.00 95.44 94 ARG A CA 1
ATOM 751 C C . ARG A 1 94 ? -7.256 10.801 9.474 1.00 95.44 94 ARG A C 1
ATOM 753 O O . ARG A 1 94 ? -7.057 11.950 9.863 1.00 95.44 94 ARG A O 1
ATOM 760 N N . ALA A 1 95 ? -7.178 9.748 10.285 1.00 96.19 95 ALA A N 1
ATOM 761 C CA . ALA A 1 95 ? -6.751 9.817 11.681 1.00 96.19 95 ALA A CA 1
ATOM 762 C C . ALA A 1 95 ? -5.223 9.964 11.856 1.00 96.19 95 ALA A C 1
ATOM 764 O O . ALA A 1 95 ? -4.732 9.906 12.985 1.00 96.19 95 ALA A O 1
ATOM 765 N N . LYS A 1 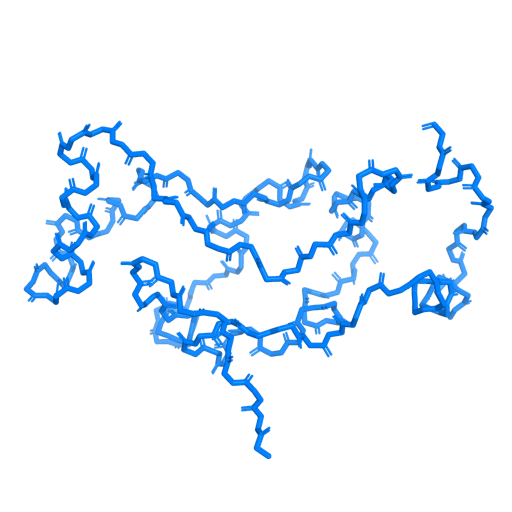96 ? -4.471 10.168 10.762 1.00 95.50 96 LYS A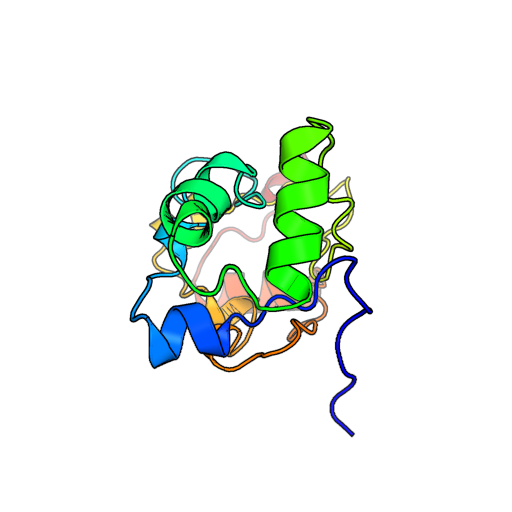 N 1
ATOM 766 C CA . LYS A 1 96 ? -3.010 10.333 10.746 1.00 95.50 96 LYS A CA 1
ATOM 767 C C . LYS A 1 96 ? -2.268 9.149 11.378 1.00 95.50 96 LYS A C 1
ATOM 769 O O . LYS A 1 96 ? -1.251 9.335 12.041 1.00 95.50 96 LYS A O 1
ATOM 774 N N . VAL A 1 97 ? -2.792 7.934 11.215 1.00 96.62 97 VAL A N 1
ATOM 775 C CA . VAL A 1 97 ? -2.046 6.705 11.521 1.00 96.62 97 VAL A CA 1
ATOM 776 C C . VAL A 1 97 ? -1.003 6.521 10.422 1.00 96.62 97 VAL A C 1
ATOM 778 O O . VAL A 1 97 ? -1.361 6.481 9.243 1.00 96.62 97 VAL A O 1
ATOM 781 N N . ALA A 1 98 ? 0.279 6.441 10.780 1.00 95.56 98 ALA A N 1
ATOM 782 C CA . ALA A 1 98 ? 1.324 6.256 9.781 1.00 95.56 98 ALA A CA 1
ATOM 783 C C . ALA A 1 98 ? 1.289 4.829 9.210 1.00 95.56 98 ALA A C 1
ATOM 785 O O . ALA A 1 98 ? 1.025 3.866 9.928 1.00 95.56 98 ALA A O 1
ATOM 786 N N . CYS A 1 99 ? 1.609 4.674 7.919 1.00 95.56 99 CYS A N 1
ATOM 787 C CA . CYS A 1 99 ? 1.586 3.371 7.237 1.00 95.56 99 CYS A CA 1
ATOM 788 C C . CYS A 1 99 ? 2.440 2.320 7.968 1.00 95.56 99 CYS A C 1
ATOM 790 O O . CYS A 1 99 ? 2.029 1.168 8.118 1.00 95.56 99 CYS A O 1
ATOM 792 N N . ALA A 1 100 ? 3.606 2.744 8.464 1.00 94.81 100 ALA A N 1
ATOM 793 C CA . ALA A 1 100 ? 4.558 1.884 9.154 1.00 94.81 100 ALA A CA 1
ATOM 794 C C . ALA A 1 100 ? 4.075 1.392 10.527 1.00 94.81 100 ALA A C 1
ATOM 796 O O . ALA A 1 100 ? 4.568 0.376 11.007 1.00 94.81 100 ALA A O 1
ATOM 797 N N . GLU A 1 101 ? 3.086 2.050 11.143 1.00 95.31 101 GLU A N 1
ATOM 798 C CA . GLU A 1 101 ? 2.501 1.575 12.405 1.00 95.31 101 GLU A CA 1
ATOM 799 C C . GLU A 1 101 ? 1.712 0.271 12.222 1.00 95.31 101 GLU A C 1
ATOM 801 O O . GLU A 1 101 ? 1.610 -0.516 13.157 1.00 95.31 101 GLU A O 1
ATOM 806 N N . CYS A 1 102 ? 1.167 0.030 11.022 1.00 94.50 102 CYS A N 1
ATOM 807 C CA . CYS A 1 102 ? 0.424 -1.192 10.698 1.00 94.50 102 CYS A CA 1
ATOM 808 C C . CYS A 1 102 ? 1.234 -2.168 9.837 1.00 94.50 102 CYS A C 1
ATOM 810 O O . CYS A 1 102 ? 1.123 -3.382 10.000 1.00 94.50 102 CYS A O 1
ATOM 812 N N . HIS A 1 103 ? 2.025 -1.657 8.894 1.00 95.12 103 HIS A N 1
ATOM 813 C CA . HIS A 1 103 ? 2.730 -2.485 7.913 1.00 95.12 103 HIS A CA 1
ATOM 814 C C . HIS A 1 103 ? 4.216 -2.693 8.239 1.00 95.12 103 HIS A C 1
ATOM 816 O O . HIS A 1 103 ? 4.883 -3.479 7.568 1.00 95.12 103 HIS A O 1
ATOM 822 N N . GLY A 1 104 ? 4.737 -2.043 9.285 1.00 94.00 104 GLY A N 1
ATOM 823 C CA . GLY A 1 104 ? 6.163 -2.038 9.599 1.00 94.00 104 GLY A CA 1
ATOM 824 C C . GLY A 1 104 ? 6.982 -1.219 8.591 1.00 94.00 104 GLY A C 1
ATOM 825 O O . GLY A 1 104 ? 6.411 -0.451 7.816 1.00 94.00 104 GLY A O 1
ATOM 826 N N . PRO A 1 105 ? 8.319 -1.374 8.580 1.00 95.00 105 PRO A N 1
ATOM 827 C CA . PRO A 1 105 ? 9.218 -0.574 7.747 1.00 95.00 105 PRO A CA 1
ATOM 828 C C . PRO A 1 105 ? 9.221 -1.051 6.283 1.00 95.00 105 PRO A C 1
ATOM 830 O O . PRO A 1 105 ? 10.241 -1.516 5.771 1.00 95.00 105 PRO A O 1
ATOM 833 N N . VAL A 1 106 ? 8.060 -1.017 5.617 1.00 95.25 106 VAL A N 1
ATOM 834 C CA . VAL A 1 106 ? 7.882 -1.472 4.224 1.00 95.25 106 VAL A CA 1
ATOM 835 C C . VAL A 1 106 ? 8.808 -0.725 3.275 1.00 95.25 106 VAL A C 1
ATOM 837 O O . VAL A 1 106 ? 9.313 -1.317 2.326 1.00 95.25 106 VAL A O 1
ATOM 840 N N . GLU A 1 107 ? 9.106 0.537 3.562 1.00 94.19 107 GLU A N 1
ATOM 841 C CA . GLU A 1 107 ? 10.037 1.354 2.792 1.00 94.19 107 GLU A CA 1
ATOM 842 C C . GLU A 1 107 ? 11.463 0.789 2.746 1.00 94.19 107 GLU A C 1
ATOM 844 O O . GLU A 1 107 ? 12.253 1.175 1.893 1.00 94.19 107 GLU A O 1
ATOM 849 N N . GLN A 1 108 ? 11.798 -0.153 3.628 1.00 94.06 108 GLN A N 1
ATOM 850 C CA . GLN A 1 108 ? 13.096 -0.828 3.670 1.00 94.06 108 GLN A CA 1
ATOM 851 C C . GLN A 1 108 ? 13.021 -2.275 3.161 1.00 94.06 108 GLN A C 1
ATOM 853 O O . GLN A 1 108 ? 14.031 -2.979 3.166 1.00 94.06 108 GLN A O 1
ATOM 858 N N . MET A 1 109 ? 11.846 -2.742 2.727 1.00 94.38 109 MET A N 1
ATOM 859 C CA . MET A 1 109 ? 11.623 -4.131 2.331 1.00 94.38 109 MET A CA 1
ATOM 860 C C . MET A 1 109 ? 11.832 -4.338 0.826 1.00 94.38 109 MET A C 1
ATOM 862 O O . MET A 1 109 ? 11.112 -3.790 -0.009 1.00 94.38 109 MET A O 1
ATOM 866 N N . ASP A 1 110 ? 12.766 -5.223 0.477 1.00 94.31 110 ASP A N 1
ATOM 867 C CA . ASP A 1 110 ? 12.873 -5.773 -0.883 1.00 94.31 110 ASP A CA 1
ATOM 868 C C . ASP A 1 110 ? 11.775 -6.811 -1.167 1.00 94.31 110 ASP A C 1
ATOM 870 O O . ASP A 1 110 ? 11.357 -6.994 -2.304 1.00 94.31 110 ASP A O 1
ATOM 874 N N . ARG A 1 111 ? 11.254 -7.452 -0.115 1.00 94.31 111 ARG A N 1
ATOM 875 C CA . ARG A 1 111 ? 10.085 -8.331 -0.163 1.00 94.31 111 ARG A CA 1
ATOM 876 C C . ARG A 1 111 ? 9.230 -8.104 1.076 1.00 94.31 111 ARG A C 1
ATOM 878 O O . ARG A 1 111 ? 9.714 -8.253 2.196 1.00 94.31 111 ARG A O 1
ATOM 885 N N . VAL A 1 112 ? 7.963 -7.745 0.873 1.00 94.19 112 VAL A N 1
ATOM 886 C CA . VAL A 1 112 ? 7.051 -7.389 1.969 1.00 94.19 112 VAL A CA 1
ATOM 887 C C . VAL A 1 112 ? 6.725 -8.610 2.818 1.00 94.19 112 VAL A C 1
ATOM 889 O O . VAL A 1 112 ? 6.239 -9.610 2.295 1.00 94.19 112 VAL A O 1
ATOM 892 N N . ALA A 1 113 ? 6.930 -8.498 4.127 1.00 93.06 113 ALA A N 1
ATOM 893 C CA . ALA A 1 113 ? 6.509 -9.477 5.121 1.00 93.06 113 ALA A CA 1
ATOM 894 C C . ALA A 1 113 ? 5.488 -8.849 6.079 1.00 93.06 113 ALA A C 1
ATOM 896 O O . ALA A 1 113 ? 5.493 -7.638 6.299 1.00 93.06 113 ALA A O 1
ATOM 897 N N . ALA A 1 114 ? 4.608 -9.670 6.654 1.00 92.19 114 ALA A N 1
ATOM 898 C CA . ALA A 1 114 ? 3.651 -9.192 7.644 1.00 92.19 114 ALA A CA 1
ATOM 899 C C . ALA A 1 114 ? 4.399 -8.756 8.915 1.00 92.19 114 ALA A C 1
ATOM 901 O O . ALA A 1 114 ? 5.090 -9.561 9.539 1.00 92.19 114 ALA A O 1
ATOM 902 N N . ALA A 1 115 ? 4.268 -7.482 9.289 1.00 91.00 115 ALA A N 1
ATOM 903 C CA . ALA A 1 115 ? 4.855 -6.951 10.521 1.00 91.00 115 ALA A CA 1
ATOM 904 C C . ALA A 1 115 ? 4.012 -7.282 11.761 1.00 91.00 115 ALA A C 1
ATOM 906 O O . ALA A 1 115 ? 4.549 -7.473 12.853 1.00 91.00 115 ALA A O 1
ATOM 907 N N . HIS A 1 116 ? 2.694 -7.364 11.578 1.00 89.88 116 HIS A N 1
ATOM 908 C CA . HIS A 1 116 ? 1.712 -7.633 12.619 1.00 89.88 116 HIS A CA 1
ATOM 909 C C . HIS A 1 116 ? 0.696 -8.664 12.124 1.00 89.88 116 HIS A C 1
ATOM 911 O O . HIS A 1 116 ? 0.459 -8.794 10.923 1.00 89.88 116 HIS A O 1
ATOM 917 N N . ASP A 1 117 ? 0.095 -9.387 13.064 1.00 86.19 117 ASP A N 1
ATOM 918 C CA . ASP A 1 117 ? -0.920 -10.410 12.799 1.00 86.19 117 ASP A CA 1
ATOM 919 C C . ASP A 1 117 ? -2.322 -9.827 12.543 1.00 86.19 117 ASP A C 1
ATOM 921 O O . ASP A 1 117 ? -3.204 -10.541 12.069 1.00 86.19 117 ASP A O 1
ATOM 925 N N . LEU A 1 118 ? -2.518 -8.532 12.830 1.00 92.31 118 LEU A N 1
ATOM 926 C CA . LEU A 1 118 ? -3.776 -7.792 12.667 1.00 92.31 118 LEU A CA 1
ATOM 927 C C . LEU A 1 118 ? -4.967 -8.491 13.343 1.00 92.31 118 LEU A C 1
ATOM 929 O O . LEU A 1 118 ? -6.095 -8.478 12.848 1.00 92.31 118 LEU A O 1
ATOM 933 N N . THR A 1 119 ? -4.711 -9.113 14.495 1.00 94.31 119 THR A N 1
ATOM 934 C CA . THR A 1 119 ? -5.756 -9.745 15.302 1.00 94.31 119 THR A CA 1
ATOM 935 C C . THR A 1 119 ? -6.700 -8.706 15.909 1.00 94.31 119 THR A C 1
ATOM 937 O O . THR A 1 119 ? -6.336 -7.551 16.129 1.00 94.31 119 THR A O 1
ATOM 940 N N . MET A 1 120 ? -7.916 -9.127 16.277 1.00 95.31 120 MET A N 1
ATOM 941 C CA . MET A 1 120 ? -8.865 -8.268 17.003 1.00 95.31 120 MET A CA 1
ATOM 942 C C . MET A 1 120 ? -8.233 -7.650 18.261 1.00 95.31 120 MET A C 1
ATOM 944 O O . MET A 1 120 ? -8.452 -6.476 18.548 1.00 95.31 120 MET A O 1
ATOM 948 N N . GLY A 1 121 ? -7.420 -8.420 18.994 1.00 95.25 121 GLY A N 1
ATOM 949 C CA . GLY A 1 121 ? -6.704 -7.932 20.174 1.00 95.25 121 GLY A CA 1
ATOM 950 C C . GLY A 1 121 ? -5.740 -6.792 19.845 1.00 95.25 121 GLY A C 1
ATOM 951 O O . GLY A 1 121 ? -5.751 -5.772 20.535 1.00 95.25 121 GLY A O 1
ATOM 952 N N . TRP A 1 122 ? -4.976 -6.932 18.759 1.00 95.31 122 TRP A N 1
ATOM 953 C CA . TRP A 1 122 ? -4.064 -5.902 18.267 1.00 95.31 122 TRP A CA 1
ATOM 954 C C . TRP A 1 122 ? -4.817 -4.626 17.853 1.00 95.31 122 TRP A C 1
ATOM 956 O O . TRP A 1 122 ? -4.489 -3.530 18.317 1.00 95.31 122 TRP A O 1
ATOM 966 N N . CYS A 1 123 ? -5.900 -4.766 17.078 1.00 95.56 123 CYS A N 1
ATOM 967 C CA . CYS A 1 123 ? -6.755 -3.645 16.674 1.00 95.56 123 CYS A CA 1
ATOM 968 C C . CYS A 1 123 ? -7.335 -2.905 17.888 1.00 95.56 123 CYS A C 1
ATOM 970 O O . CYS A 1 123 ? -7.196 -1.687 18.009 1.00 95.56 123 CYS A O 1
ATOM 972 N N . LEU A 1 124 ? -7.946 -3.637 18.827 1.00 96.88 124 LEU A N 1
ATOM 973 C CA . LEU A 1 124 ? -8.566 -3.051 20.016 1.00 96.88 124 LEU A CA 1
ATOM 974 C C . LEU A 1 124 ? -7.545 -2.385 20.938 1.00 96.88 124 LEU A C 1
ATOM 976 O O . LEU A 1 124 ? -7.856 -1.368 21.557 1.00 96.88 124 LEU A O 1
ATOM 980 N N . GLN A 1 125 ? -6.331 -2.927 21.041 1.00 96.88 125 GLN A N 1
ATOM 981 C CA . GLN A 1 125 ? -5.261 -2.293 21.803 1.00 96.88 125 GLN A CA 1
ATOM 982 C C . GLN A 1 125 ? -4.897 -0.926 21.210 1.00 96.88 125 GLN A C 1
ATOM 984 O O . GLN A 1 125 ? -4.887 0.064 21.944 1.00 96.88 125 GLN A O 1
ATOM 989 N N . CYS A 1 126 ? -4.668 -0.858 19.896 1.00 96.75 126 CYS A N 1
ATOM 990 C CA . CYS A 1 126 ? -4.376 0.396 19.201 1.00 96.75 126 CYS A CA 1
ATOM 991 C C . CYS A 1 126 ? -5.537 1.400 19.338 1.00 96.75 126 CYS A C 1
ATOM 993 O O . CYS A 1 126 ? -5.329 2.563 19.694 1.00 96.75 126 CYS A O 1
ATOM 995 N N . HIS A 1 127 ? -6.781 0.939 19.167 1.00 97.56 127 HIS A N 1
ATOM 996 C CA . HIS A 1 127 ? -7.966 1.787 19.309 1.00 97.56 127 HIS A CA 1
ATOM 997 C C . HIS A 1 127 ? -8.096 2.365 20.726 1.00 97.56 127 HIS A C 1
ATOM 999 O O . HIS A 1 127 ? -8.342 3.561 20.871 1.00 97.56 127 HIS A O 1
ATOM 1005 N N . ARG A 1 128 ? -7.855 1.572 21.781 1.00 97.88 128 ARG A N 1
ATOM 1006 C CA . ARG A 1 128 ? -7.872 2.058 23.176 1.00 97.88 128 ARG A CA 1
ATOM 1007 C C . ARG A 1 128 ? -6.813 3.129 23.428 1.00 97.88 128 ARG A C 1
ATOM 1009 O O . ARG A 1 128 ? -7.119 4.148 24.042 1.00 97.88 128 ARG A O 1
ATOM 1016 N N . GLN A 1 129 ? -5.592 2.930 22.929 1.00 97.19 129 GLN A N 1
ATOM 1017 C CA . GLN A 1 129 ? -4.497 3.898 23.076 1.00 97.19 129 GLN A CA 1
ATOM 1018 C C . GLN A 1 129 ? -4.816 5.234 22.394 1.00 97.19 129 GLN A C 1
ATOM 1020 O O . GLN A 1 129 ? -4.483 6.296 22.918 1.00 97.19 129 GLN A O 1
ATOM 1025 N N . ARG A 1 130 ? -5.511 5.182 21.254 1.00 96.38 130 ARG A N 1
ATOM 1026 C CA . ARG A 1 130 ? -5.898 6.356 20.460 1.00 96.38 130 ARG A CA 1
ATOM 1027 C C . ARG A 1 130 ? -7.293 6.900 20.782 1.00 96.38 130 ARG A C 1
ATOM 1029 O O . ARG A 1 130 ? -7.724 7.849 20.134 1.00 96.38 130 ARG A O 1
ATOM 1036 N N . ARG A 1 131 ? -7.994 6.331 21.773 1.00 96.44 131 ARG A N 1
ATOM 1037 C CA . ARG A 1 131 ? -9.393 6.665 22.119 1.00 96.44 131 ARG A CA 1
ATOM 1038 C C . ARG A 1 131 ? -10.344 6.580 20.910 1.00 96.44 131 ARG A C 1
ATOM 1040 O O . ARG A 1 131 ? -11.253 7.393 20.770 1.00 96.44 131 ARG A O 1
ATOM 1047 N N . ALA A 1 132 ? -10.114 5.607 20.032 1.00 96.31 132 ALA A N 1
ATOM 1048 C CA . ALA A 1 132 ? -10.957 5.308 18.879 1.00 96.31 132 ALA A CA 1
ATOM 1049 C C . ALA A 1 132 ? -12.114 4.357 19.263 1.00 96.31 132 ALA A C 1
ATOM 1051 O O . ALA A 1 132 ? -12.046 3.711 20.314 1.00 96.31 132 ALA A O 1
ATOM 1052 N N . PRO A 1 133 ? -13.172 4.243 18.436 1.00 95.94 133 PRO A N 1
ATOM 1053 C CA . PRO A 1 133 ? -14.295 3.348 18.712 1.00 95.94 133 PRO A CA 1
ATOM 1054 C C . PRO A 1 133 ? -13.855 1.887 18.867 1.00 95.94 133 PRO A C 1
ATOM 1056 O O . PRO A 1 133 ? -13.054 1.386 18.083 1.00 95.94 133 PRO A O 1
ATOM 1059 N N . VAL A 1 134 ? -14.389 1.201 19.875 1.00 96.25 134 VAL A N 1
ATOM 1060 C CA . VAL A 1 134 ? -14.093 -0.214 20.187 1.00 96.25 134 VAL A CA 1
ATOM 1061 C C . VAL A 1 134 ? -15.346 -1.090 20.172 1.00 96.25 134 VAL A C 1
ATOM 1063 O O . VAL A 1 134 ? -15.295 -2.246 20.586 1.00 96.25 134 VAL A O 1
ATOM 1066 N N . ASP A 1 135 ? -16.473 -0.528 19.735 1.00 95.38 135 ASP A N 1
ATOM 1067 C CA . ASP A 1 135 ? -17.738 -1.246 19.646 1.00 95.38 135 ASP A CA 1
ATOM 1068 C C . ASP A 1 135 ? -17.681 -2.322 18.555 1.00 95.38 135 ASP A C 1
ATOM 1070 O O . ASP A 1 135 ? -17.128 -2.091 17.476 1.00 95.38 135 ASP A O 1
ATOM 1074 N N . CYS A 1 136 ? -18.282 -3.482 18.822 1.00 93.94 136 CYS A N 1
ATOM 1075 C CA . CYS A 1 136 ? -18.283 -4.631 17.919 1.00 93.94 136 CYS A CA 1
ATOM 1076 C C . CYS A 1 136 ? -18.823 -4.277 16.524 1.00 93.94 136 CYS A C 1
ATOM 1078 O O . CYS A 1 136 ? -18.252 -4.691 15.513 1.00 93.94 136 CYS A O 1
ATOM 1080 N N . LEU A 1 137 ? -19.887 -3.472 16.462 1.00 94.25 137 LEU A N 1
ATOM 1081 C CA . LEU A 1 137 ? -20.537 -3.064 15.218 1.00 94.25 137 LEU A CA 1
ATOM 1082 C C . LEU A 1 137 ? -19.733 -2.015 14.450 1.00 94.25 137 LEU A C 1
ATOM 1084 O O . LEU A 1 137 ? -20.060 -1.728 13.309 1.00 94.25 137 LEU A O 1
ATOM 1088 N N . THR A 1 138 ? -18.648 -1.479 15.014 1.00 92.38 138 THR A N 1
ATOM 1089 C CA . THR A 1 138 ? -17.710 -0.649 14.240 1.00 92.38 138 THR A CA 1
ATOM 1090 C C . THR A 1 138 ? -17.028 -1.477 13.144 1.00 92.38 138 THR A C 1
ATOM 1092 O O . THR A 1 138 ? -16.718 -0.955 12.075 1.00 92.38 138 THR A O 1
ATOM 1095 N N . CYS A 1 139 ? -16.808 -2.772 13.401 1.00 92.88 139 CYS A N 1
ATOM 1096 C CA . CYS A 1 139 ? -15.997 -3.647 12.554 1.00 92.88 139 CYS A CA 1
ATOM 1097 C C . CYS A 1 139 ? -16.774 -4.823 11.941 1.00 92.88 139 CYS A C 1
ATOM 1099 O O . CYS A 1 139 ? -16.239 -5.472 11.049 1.00 92.88 139 CYS A O 1
ATOM 1101 N N . HIS A 1 140 ? -17.983 -5.135 12.413 1.00 93.62 140 HIS A N 1
ATOM 1102 C CA . HIS A 1 140 ? -18.690 -6.386 12.088 1.00 93.62 140 HIS A CA 1
ATOM 1103 C C . HIS A 1 140 ? -20.159 -6.189 11.667 1.00 93.62 140 HIS A C 1
ATOM 1105 O O . HIS A 1 140 ? -20.999 -7.030 11.985 1.00 93.62 140 HIS A O 1
ATOM 1111 N N . TYR A 1 141 ? -20.478 -5.062 11.031 1.00 86.25 141 TYR A N 1
ATOM 1112 C CA . TYR A 1 141 ? -21.844 -4.714 10.621 1.00 86.25 141 TYR A CA 1
ATOM 1113 C C . TYR A 1 141 ? -22.255 -5.296 9.265 1.00 86.25 141 TYR A C 1
ATOM 1115 O O . TYR A 1 141 ? -21.367 -5.532 8.420 1.00 86.25 141 TYR A O 1
#

Sequence (141 aa):
MRAEGPQQPIDFSHRAHYVADNLDCEYCHSTARRAALAGVPALERCMGCHRFVATAHPDVAKLTRYWDRRAPIPWVQVSVVPRFVHFTHEAHVRAKVACAECHGPVEQMDRVAAAHDLTMGWCLQCHRQRRAPVDCLTCHY